Protein AF-A0A1M7AGC4-F1 (afdb_monomer)

Foldseek 3Di:
DDPLVVVLVLLQVVLVVQVAAEEEDDDDPPDPAFAWWAAQLHIYGHPVRPPQSLCSQLSSLLLQLDAPVCSRVDTRVCLVVDPC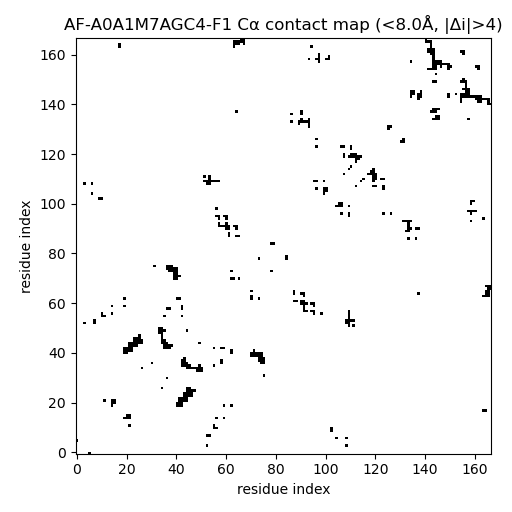NVLSNLRSLQLSVLVCVVSVHQQCSNLPCPPPVRCSVVQSVCVVVLNGTSQVSCVVQLQAHDQVCCVVSVGHHPPDTPGRHRD

Organism: NCBI:txid1419482

Structure (mmCIF, N/CA/C/O backbone):
data_AF-A0A1M7AGC4-F1
#
_entry.id   AF-A0A1M7AGC4-F1
#
loop_
_atom_site.group_PDB
_atom_site.id
_atom_site.type_symbol
_atom_site.label_atom_id
_atom_site.label_alt_id
_atom_site.label_comp_id
_atom_site.label_asym_id
_atom_site.label_entity_id
_atom_site.label_seq_id
_atom_site.pdbx_PDB_ins_code
_atom_site.Cartn_x
_atom_site.Cartn_y
_atom_site.Cartn_z
_atom_site.occupancy
_atom_site.B_iso_or_equiv
_atom_site.auth_seq_id
_atom_site.auth_comp_id
_atom_site.auth_asym_id
_atom_site.auth_atom_id
_atom_site.pdbx_PDB_model_num
ATOM 1 N N . MET A 1 1 ? -22.862 -6.813 8.887 1.00 63.53 1 MET A N 1
ATOM 2 C CA . MET A 1 1 ? -21.498 -6.316 8.615 1.00 63.53 1 MET A CA 1
ATOM 3 C C . MET A 1 1 ? -21.587 -5.434 7.381 1.00 63.53 1 MET A C 1
ATOM 5 O O . MET A 1 1 ? -22.269 -5.834 6.445 1.00 63.53 1 MET A O 1
ATOM 9 N N . THR A 1 2 ? -21.039 -4.220 7.412 1.00 86.69 2 THR A N 1
ATOM 10 C CA . THR A 1 2 ? -21.014 -3.333 6.234 1.00 86.69 2 THR A CA 1
ATOM 11 C C . THR A 1 2 ? -19.998 -3.857 5.216 1.00 86.69 2 THR A C 1
ATOM 13 O O . THR A 1 2 ? -19.077 -4.580 5.593 1.00 86.69 2 THR A O 1
ATOM 16 N N . GLN A 1 3 ? -20.146 -3.508 3.934 1.00 87.94 3 GLN A N 1
AT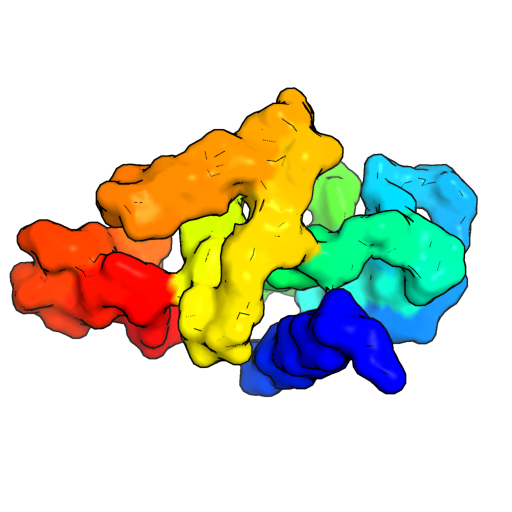OM 17 C CA . GLN A 1 3 ? -19.171 -3.885 2.900 1.00 87.94 3 GLN A CA 1
ATOM 18 C C . GLN A 1 3 ? -17.763 -3.378 3.243 1.00 87.94 3 GLN A C 1
ATOM 20 O O . GLN A 1 3 ? -16.796 -4.118 3.123 1.00 87.94 3 GLN A O 1
ATOM 25 N N . GLU A 1 4 ? -17.670 -2.155 3.760 1.00 87.31 4 GLU A N 1
ATOM 26 C CA . GLU A 1 4 ? -16.419 -1.558 4.227 1.00 87.31 4 GLU A CA 1
ATOM 27 C C . GLU A 1 4 ? -15.756 -2.373 5.350 1.00 87.31 4 GLU A C 1
ATOM 29 O O . GLU A 1 4 ? -14.556 -2.621 5.298 1.00 87.31 4 GLU A O 1
ATOM 34 N N . SER A 1 5 ? -16.530 -2.877 6.319 1.00 88.56 5 SER A N 1
ATOM 35 C CA . SER A 1 5 ? -16.005 -3.763 7.369 1.00 88.56 5 SER A CA 1
ATOM 36 C C . SER A 1 5 ? -15.480 -5.081 6.797 1.00 88.56 5 SER A C 1
ATOM 38 O O . SER A 1 5 ? -14.467 -5.581 7.275 1.00 88.56 5 SER A O 1
ATOM 40 N N . VAL A 1 6 ? -16.136 -5.633 5.769 1.00 94.19 6 VAL A N 1
ATOM 41 C CA . VAL A 1 6 ? -15.663 -6.846 5.082 1.00 94.19 6 VAL A CA 1
ATOM 42 C C . VAL A 1 6 ? -14.360 -6.568 4.329 1.00 94.19 6 VAL A C 1
ATOM 44 O O . VAL A 1 6 ? -13.424 -7.362 4.421 1.00 94.19 6 VAL A O 1
ATOM 47 N N . TYR A 1 7 ? -14.271 -5.446 3.609 1.00 95.94 7 TYR A N 1
ATOM 48 C CA . TYR A 1 7 ? -13.046 -5.028 2.919 1.00 95.94 7 TYR A CA 1
ATOM 49 C C . TYR A 1 7 ? -11.896 -4.810 3.894 1.00 95.94 7 TYR A C 1
ATOM 51 O O . TYR A 1 7 ? -10.797 -5.303 3.654 1.00 95.94 7 TYR A O 1
ATOM 59 N N . PHE A 1 8 ? -12.160 -4.155 5.023 1.00 94.81 8 PHE A N 1
ATOM 60 C CA . PHE A 1 8 ? -11.158 -3.933 6.054 1.00 94.81 8 PHE A CA 1
ATOM 61 C C . PHE A 1 8 ? -10.610 -5.245 6.624 1.00 94.81 8 PHE A C 1
ATOM 63 O O . PHE A 1 8 ? -9.398 -5.453 6.633 1.00 94.81 8 PHE A O 1
ATOM 70 N N . ASP A 1 9 ? -11.480 -6.169 7.040 1.00 96.00 9 ASP A N 1
ATOM 71 C CA . ASP A 1 9 ? -11.032 -7.454 7.586 1.00 96.00 9 ASP A CA 1
ATOM 72 C C . ASP A 1 9 ? -10.292 -8.294 6.522 1.00 96.00 9 ASP A C 1
ATOM 74 O O . ASP A 1 9 ? -9.303 -8.964 6.831 1.00 96.00 9 ASP A O 1
ATOM 78 N N . THR A 1 10 ? -10.709 -8.207 5.254 1.00 98.00 10 THR A N 1
ATOM 79 C CA . THR A 1 10 ? -10.017 -8.838 4.115 1.00 98.00 10 THR A CA 1
ATOM 80 C C . THR A 1 10 ? -8.611 -8.263 3.926 1.00 98.00 10 THR A C 1
ATOM 82 O O . THR A 1 10 ? -7.649 -9.026 3.827 1.00 98.00 10 THR A O 1
ATOM 85 N N . ALA A 1 11 ? -8.472 -6.935 3.943 1.00 98.06 11 ALA A N 1
ATOM 86 C CA . ALA A 1 11 ? -7.188 -6.248 3.836 1.00 98.06 11 ALA A CA 1
ATOM 87 C C . ALA A 1 11 ? -6.252 -6.609 5.000 1.00 98.06 11 ALA A C 1
ATOM 89 O O . ALA A 1 11 ? -5.104 -6.980 4.770 1.00 98.06 11 ALA A O 1
ATOM 90 N N . VAL A 1 12 ? -6.745 -6.594 6.243 1.00 97.94 12 VAL A N 1
ATOM 91 C CA . VAL A 1 12 ? -5.961 -6.983 7.430 1.00 97.94 12 VAL A CA 1
ATOM 92 C C . VAL A 1 12 ? -5.440 -8.417 7.310 1.00 97.94 12 VAL A C 1
ATOM 94 O O . VAL A 1 12 ? -4.273 -8.680 7.605 1.00 97.94 12 VAL A O 1
ATOM 97 N N . ASN A 1 13 ? -6.288 -9.354 6.881 1.00 98.44 13 ASN A N 1
ATOM 98 C CA . ASN A 1 13 ? -5.892 -10.753 6.716 1.00 98.44 13 ASN A CA 1
ATOM 99 C C . ASN A 1 13 ? -4.841 -10.918 5.617 1.00 98.44 13 ASN A C 1
ATOM 101 O O . ASN A 1 13 ? -3.871 -11.653 5.808 1.00 98.44 13 ASN A O 1
ATOM 105 N N . PHE A 1 14 ? -5.000 -10.204 4.504 1.00 98.69 14 PHE A N 1
ATOM 106 C CA . PHE A 1 14 ? -4.013 -10.180 3.434 1.00 98.69 14 PHE A CA 1
ATOM 107 C C . PHE A 1 14 ? -2.664 -9.647 3.926 1.00 98.69 14 PHE A C 1
ATOM 109 O O . PHE A 1 14 ? -1.665 -10.348 3.808 1.00 98.69 14 PHE A O 1
ATOM 116 N N . ILE A 1 15 ? -2.632 -8.481 4.571 1.00 98.62 15 ILE A N 1
ATOM 117 C CA . ILE A 1 15 ? -1.402 -7.869 5.100 1.00 98.62 15 ILE A CA 1
ATOM 118 C C . ILE A 1 15 ? -0.671 -8.823 6.056 1.00 98.62 15 ILE A C 1
ATOM 120 O O . ILE A 1 15 ? 0.527 -9.067 5.910 1.00 98.62 15 ILE A O 1
ATOM 124 N N . ARG A 1 16 ? -1.405 -9.444 6.987 1.00 98.56 16 ARG A N 1
ATOM 125 C CA . ARG A 1 16 ? -0.843 -10.441 7.911 1.00 98.56 16 ARG A CA 1
ATOM 126 C C . ARG A 1 16 ? -0.310 -11.674 7.190 1.00 98.56 16 ARG A C 1
ATOM 128 O O . ARG A 1 16 ? 0.712 -12.213 7.602 1.00 98.56 16 ARG A O 1
ATOM 135 N N . SER A 1 17 ? -0.959 -12.106 6.107 1.00 98.50 17 SER A N 1
ATOM 136 C CA . SER A 1 17 ? -0.481 -13.233 5.295 1.00 98.50 17 SER A CA 1
ATOM 137 C C . SER A 1 17 ? 0.860 -12.955 4.606 1.00 98.50 17 SER A C 1
ATOM 139 O O . SER A 1 17 ? 1.602 -13.893 4.328 1.00 98.50 17 SER A O 1
ATOM 141 N N . LEU A 1 18 ? 1.206 -11.678 4.397 1.00 97.88 18 LEU A N 1
ATOM 142 C CA . LEU A 1 18 ? 2.513 -11.257 3.885 1.00 97.88 18 LEU A CA 1
ATOM 143 C C . LEU A 1 18 ? 3.603 -11.248 4.968 1.00 97.88 18 LEU A C 1
ATOM 145 O O . LEU A 1 18 ? 4.776 -11.095 4.649 1.00 97.88 18 LEU A O 1
ATOM 149 N N . GLY A 1 19 ? 3.234 -11.401 6.243 1.00 97.44 19 GLY A N 1
ATOM 150 C CA . GLY A 1 19 ? 4.148 -11.283 7.379 1.00 97.44 19 GLY A CA 1
ATOM 151 C C . GLY A 1 19 ? 4.290 -9.862 7.931 1.00 97.44 19 GLY A C 1
ATOM 152 O O . GLY A 1 19 ? 5.161 -9.632 8.765 1.00 97.44 19 GLY A O 1
ATOM 153 N N . ILE A 1 20 ? 3.444 -8.916 7.508 1.00 97.94 20 ILE A N 1
ATOM 154 C CA . ILE A 1 20 ? 3.365 -7.582 8.118 1.00 97.94 20 ILE A CA 1
ATOM 155 C C . ILE A 1 20 ? 2.417 -7.658 9.322 1.00 97.94 20 ILE A C 1
ATOM 157 O O . ILE A 1 20 ? 1.247 -8.030 9.195 1.00 97.94 20 ILE A O 1
ATOM 161 N N . SER A 1 21 ? 2.924 -7.317 10.508 1.00 97.62 21 SER A N 1
ATOM 162 C CA . SER A 1 21 ? 2.128 -7.285 11.738 1.00 97.62 21 SER A CA 1
ATOM 163 C C . SER A 1 21 ? 1.075 -6.178 11.664 1.00 97.62 21 SER A C 1
ATOM 165 O O . SER A 1 21 ? 1.359 -5.057 11.245 1.00 97.62 21 SER A O 1
ATOM 167 N N . VAL A 1 22 ? -0.148 -6.502 12.089 1.00 97.31 22 VAL A N 1
ATOM 168 C CA . VAL A 1 22 ? -1.240 -5.536 12.262 1.00 97.31 22 VAL A CA 1
ATOM 169 C C . VAL A 1 22 ? -1.797 -5.724 13.661 1.00 97.31 22 VAL A C 1
ATOM 171 O O . VAL A 1 22 ? -2.377 -6.776 13.958 1.00 97.31 22 VAL A O 1
ATOM 174 N N . THR A 1 23 ? -1.643 -4.720 14.514 1.00 95.81 23 THR A N 1
ATOM 175 C CA . THR A 1 23 ? -2.136 -4.723 15.894 1.00 95.81 23 THR A CA 1
ATOM 176 C C . THR A 1 23 ? -3.225 -3.676 16.082 1.00 95.81 23 THR A C 1
ATOM 178 O O . THR A 1 23 ? -3.270 -2.671 15.376 1.00 95.81 23 THR A O 1
ATOM 181 N N . PHE A 1 24 ? -4.134 -3.931 17.023 1.00 93.75 24 PHE A N 1
ATOM 182 C CA . PHE A 1 24 ? -5.222 -3.015 17.351 1.00 93.75 24 PHE A CA 1
ATOM 183 C C . PHE A 1 24 ? -4.996 -2.463 18.751 1.00 93.75 24 PHE A C 1
ATOM 185 O O . PHE A 1 24 ?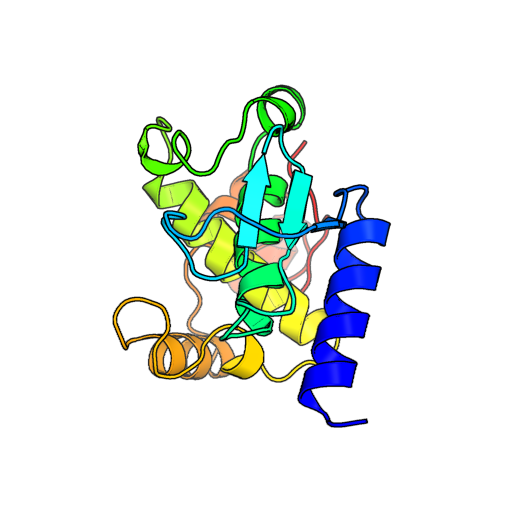 -5.113 -3.214 19.717 1.00 93.75 24 PHE A O 1
ATOM 192 N N . ASN A 1 25 ? -4.665 -1.179 18.853 1.00 89.00 25 ASN A N 1
ATOM 193 C CA . ASN A 1 25 ? -4.355 -0.507 20.113 1.00 89.00 25 ASN A CA 1
ATOM 194 C C . ASN A 1 25 ? -4.925 0.911 20.099 1.00 89.00 25 ASN A C 1
ATOM 196 O O . ASN A 1 25 ? -5.054 1.515 19.038 1.00 89.00 25 ASN A O 1
ATOM 200 N N . THR A 1 26 ? -5.228 1.451 21.279 1.00 83.94 26 THR A N 1
ATOM 201 C CA . THR A 1 26 ? -5.588 2.866 21.409 1.00 83.94 26 THR A CA 1
ATOM 202 C C . THR A 1 26 ? -4.364 3.730 21.128 1.00 83.94 26 THR A C 1
ATOM 204 O O . THR A 1 26 ? -3.310 3.525 21.738 1.00 83.94 26 THR A O 1
ATOM 207 N N . LEU A 1 27 ? -4.503 4.682 20.210 1.00 81.44 27 LEU A N 1
ATOM 208 C CA . LEU A 1 27 ? -3.445 5.615 19.846 1.00 81.44 27 LEU A CA 1
ATOM 209 C C . LEU A 1 27 ? -3.594 6.931 20.626 1.00 81.44 27 LEU A C 1
ATOM 211 O O . LEU A 1 27 ? -4.709 7.319 20.987 1.00 81.44 27 LEU A O 1
ATOM 215 N N . PRO A 1 28 ? -2.485 7.634 20.925 1.00 71.88 28 PRO A N 1
ATOM 216 C CA . PRO A 1 28 ? -2.559 8.981 21.476 1.00 71.88 28 PRO A CA 1
ATOM 217 C C . PRO A 1 28 ? -3.341 9.917 20.534 1.00 71.88 28 PRO A C 1
ATOM 219 O O . PRO A 1 28 ? -3.267 9.739 19.321 1.00 71.88 28 PRO A O 1
ATOM 222 N N . PRO A 1 29 ? -4.036 10.946 21.052 1.00 59.97 29 PRO A N 1
ATOM 223 C CA . PRO A 1 29 ? -4.811 11.874 20.221 1.00 59.97 29 PRO A CA 1
ATOM 224 C C . PRO A 1 29 ? -3.979 12.650 19.180 1.00 59.97 29 PRO A C 1
ATOM 226 O O . PRO A 1 29 ? -4.536 13.116 18.192 1.00 59.97 29 PRO A O 1
ATOM 229 N N . ASP A 1 30 ? -2.667 12.789 19.403 1.00 62.06 30 ASP A N 1
ATOM 230 C CA . ASP A 1 30 ? -1.754 13.641 18.624 1.00 62.06 30 ASP A CA 1
ATOM 231 C C . ASP A 1 30 ? -1.014 12.896 17.486 1.00 62.06 30 ASP A C 1
ATOM 233 O O . ASP A 1 30 ? 0.115 13.248 17.136 1.00 62.06 30 ASP A O 1
ATOM 237 N N . THR A 1 31 ? -1.590 11.838 16.905 1.00 59.94 31 THR A N 1
ATOM 238 C CA . THR A 1 31 ? -0.964 11.151 15.759 1.00 59.94 31 THR A CA 1
ATOM 239 C C . THR A 1 31 ? -1.165 11.918 14.446 1.00 59.94 31 THR A C 1
ATOM 241 O O . THR A 1 31 ? -2.207 12.520 14.209 1.00 59.94 31 THR A O 1
ATOM 244 N N . PHE A 1 32 ? -0.153 11.882 13.569 1.00 56.78 32 PHE A N 1
ATOM 245 C CA . PHE A 1 32 ? -0.141 12.574 12.268 1.00 56.78 32 PHE A CA 1
ATOM 246 C C . PHE A 1 32 ? -1.286 12.137 11.333 1.00 56.78 32 PHE A C 1
ATOM 248 O O . PHE A 1 32 ? -1.850 12.970 10.628 1.00 56.78 32 PHE A O 1
ATOM 255 N N 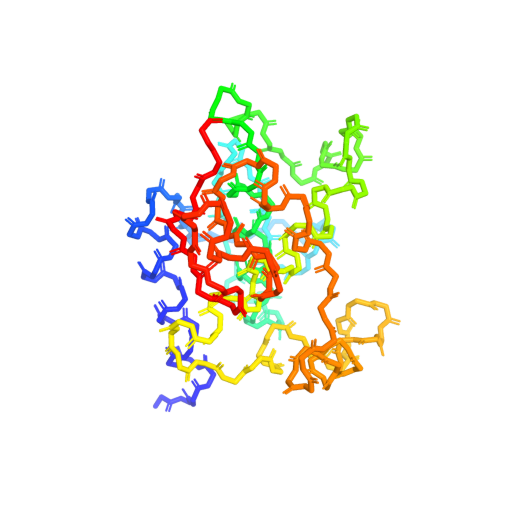. LEU A 1 33 ? -1.657 10.851 11.369 1.00 61.16 33 LEU A N 1
ATOM 256 C CA . LEU A 1 33 ? -2.863 10.310 10.742 1.00 61.16 33 LEU A CA 1
ATOM 257 C C . LEU A 1 33 ? -3.847 9.847 11.830 1.00 61.16 33 LEU A C 1
ATOM 259 O O . LEU A 1 33 ? -3.421 9.257 12.831 1.00 61.16 33 LEU A O 1
ATOM 263 N N . PRO A 1 34 ? -5.160 10.087 11.671 1.00 68.88 34 PRO A N 1
ATOM 264 C CA . PRO A 1 34 ? -6.151 9.604 12.621 1.00 68.88 34 PRO A CA 1
ATOM 265 C C . PRO A 1 34 ? -6.301 8.078 12.512 1.00 68.88 34 PRO A C 1
ATOM 267 O O . PRO A 1 34 ? -6.839 7.547 11.542 1.00 68.88 34 PRO A O 1
ATOM 270 N N . GLY A 1 35 ? -5.840 7.365 13.541 1.00 79.88 35 GLY A N 1
ATOM 271 C CA . GLY A 1 35 ? -6.185 5.960 13.772 1.00 79.88 35 GLY A CA 1
ATOM 272 C C . GLY A 1 35 ? -5.315 4.894 13.100 1.00 79.88 35 GLY A C 1
ATOM 273 O O . GLY A 1 35 ? -5.625 3.716 13.260 1.00 79.88 35 GLY A O 1
ATOM 274 N N . ILE A 1 36 ? -4.226 5.255 12.415 1.00 89.12 36 ILE A N 1
ATOM 275 C CA . ILE A 1 36 ? -3.215 4.303 11.928 1.00 89.12 36 ILE A CA 1
ATOM 27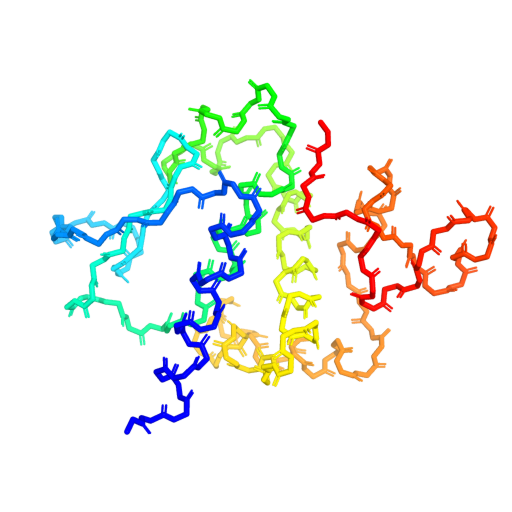6 C C . ILE A 1 36 ? -1.808 4.896 12.038 1.00 89.12 36 ILE A C 1
ATOM 278 O O . ILE A 1 36 ? -1.620 6.093 11.832 1.00 89.12 36 ILE A O 1
ATOM 282 N N . LEU A 1 37 ? -0.818 4.069 12.379 1.00 90.19 37 LEU A N 1
ATOM 283 C CA . LEU A 1 37 ? 0.593 4.437 12.282 1.00 90.19 37 LEU A CA 1
ATOM 284 C C . LEU A 1 37 ? 1.479 3.232 11.975 1.00 90.19 37 LEU A C 1
ATOM 286 O O . LEU A 1 37 ? 1.158 2.096 12.340 1.00 90.19 37 LEU A O 1
ATOM 290 N N . ILE A 1 38 ? 2.628 3.515 11.365 1.00 94.00 38 ILE A N 1
ATOM 291 C CA . ILE A 1 38 ? 3.731 2.567 11.198 1.00 94.00 38 ILE A CA 1
ATOM 292 C C . ILE A 1 38 ? 4.713 2.720 12.365 1.00 94.00 38 ILE A C 1
ATOM 294 O O . ILE A 1 38 ? 5.161 3.830 12.670 1.00 94.00 38 ILE A O 1
ATOM 298 N N . SER A 1 39 ? 5.070 1.608 13.011 1.00 94.12 39 SER A N 1
ATOM 299 C CA . SER A 1 39 ? 6.083 1.562 14.073 1.00 94.12 39 SER A CA 1
ATOM 300 C C . SER A 1 39 ? 6.903 0.280 13.993 1.00 94.12 39 SER A C 1
ATOM 302 O O . SER A 1 39 ? 6.341 -0.810 14.045 1.00 94.12 39 SER A O 1
ATOM 304 N N . ASN A 1 40 ? 8.227 0.407 13.876 1.00 95.38 40 ASN A N 1
ATOM 305 C CA . ASN A 1 40 ? 9.158 -0.709 13.674 1.00 95.38 40 ASN A CA 1
ATOM 306 C C . ASN A 1 40 ? 8.762 -1.631 12.500 1.00 95.38 40 ASN A C 1
ATOM 308 O O . ASN A 1 40 ? 8.927 -2.849 12.575 1.00 95.38 40 ASN A O 1
ATOM 312 N N . GLY A 1 41 ? 8.205 -1.069 11.422 1.00 95.44 41 GLY A N 1
ATOM 313 C CA . GLY A 1 41 ? 7.710 -1.852 10.281 1.00 95.44 41 GLY A CA 1
ATOM 314 C C . GLY A 1 41 ? 6.417 -2.636 10.535 1.00 95.44 41 GLY A C 1
ATOM 315 O O . GLY A 1 41 ? 6.091 -3.538 9.765 1.00 95.44 41 GLY A O 1
ATOM 316 N N . GLU A 1 42 ? 5.681 -2.312 11.597 1.00 96.38 42 GLU A N 1
ATOM 317 C CA . GLU A 1 42 ? 4.370 -2.880 11.914 1.00 96.38 42 GLU A CA 1
ATOM 318 C C . GLU A 1 42 ? 3.264 -1.828 11.794 1.00 96.38 42 GLU A C 1
ATOM 320 O O . GLU A 1 42 ? 3.509 -0.639 11.999 1.00 96.38 42 GLU A O 1
ATOM 325 N N . LEU A 1 43 ? 2.033 -2.270 11.525 1.00 95.69 43 LEU A N 1
ATOM 326 C CA . LEU A 1 43 ? 0.848 -1.415 11.548 1.00 95.69 43 LEU A CA 1
ATOM 327 C C . LEU A 1 43 ? 0.170 -1.464 12.917 1.00 95.69 43 LEU A C 1
ATOM 329 O O . LEU A 1 43 ? -0.172 -2.535 13.427 1.00 95.69 43 LEU A O 1
ATOM 333 N N . ILE A 1 44 ? -0.086 -0.289 13.484 1.00 94.38 44 ILE A N 1
ATOM 334 C CA . ILE A 1 44 ? -0.885 -0.119 14.697 1.00 94.38 44 ILE A CA 1
ATOM 335 C C . ILE A 1 44 ? -2.139 0.666 14.327 1.00 94.38 44 ILE A C 1
ATOM 337 O O . ILE A 1 44 ? -2.042 1.785 13.830 1.00 94.38 44 ILE A O 1
ATOM 341 N N . VAL A 1 45 ? -3.311 0.076 14.564 1.00 92.81 45 VAL A N 1
ATOM 342 C CA . VAL A 1 45 ? -4.614 0.642 14.189 1.00 92.81 45 VAL A CA 1
ATOM 343 C C . VAL A 1 45 ? -5.455 0.918 15.434 1.00 92.81 45 VAL A C 1
ATOM 345 O O . VAL A 1 45 ? -5.722 0.009 16.223 1.00 92.81 45 VAL A O 1
ATOM 348 N N . ASP A 1 46 ? -5.953 2.144 15.566 1.00 90.50 46 ASP A N 1
ATOM 349 C CA . ASP A 1 46 ? -6.980 2.506 16.542 1.00 90.50 46 ASP A CA 1
ATOM 350 C C . ASP A 1 46 ? -8.349 2.573 15.868 1.00 90.50 46 ASP A C 1
ATOM 352 O O . ASP A 1 46 ? -8.709 3.566 15.237 1.00 90.50 46 ASP A O 1
ATOM 356 N N . ARG A 1 47 ? -9.158 1.526 16.056 1.00 83.75 47 ARG A N 1
ATOM 357 C CA . ARG A 1 47 ? -10.510 1.440 15.478 1.00 83.75 47 ARG A CA 1
ATOM 358 C C . ARG A 1 47 ? -11.441 2.580 15.901 1.00 83.75 47 ARG A C 1
ATOM 360 O O . ARG A 1 47 ? -12.424 2.808 15.206 1.00 83.75 47 ARG A O 1
ATOM 367 N N . ALA A 1 48 ? -11.184 3.256 17.022 1.00 81.06 48 ALA A N 1
ATOM 368 C CA . ALA A 1 48 ? -12.012 4.375 17.466 1.00 81.06 48 ALA A CA 1
ATOM 369 C C . ALA A 1 48 ? -11.713 5.670 16.694 1.00 81.06 48 ALA A C 1
ATOM 371 O O . ALA A 1 48 ? -12.592 6.521 16.576 1.00 81.06 48 ALA A O 1
ATOM 372 N N . LEU A 1 49 ? -10.491 5.809 16.170 1.00 76.50 49 LEU A N 1
ATOM 373 C CA . LEU A 1 49 ? -10.016 6.996 15.455 1.00 76.50 49 LEU A CA 1
ATOM 374 C C . LEU A 1 49 ? -9.900 6.780 13.939 1.00 76.50 49 LEU A C 1
ATOM 376 O O . LEU A 1 49 ? -9.724 7.746 13.200 1.00 76.50 49 LEU A O 1
ATOM 380 N N . PHE A 1 50 ? -9.987 5.532 13.475 1.00 78.12 50 PHE A N 1
ATOM 381 C CA . PHE A 1 50 ? -9.712 5.159 12.091 1.00 78.12 50 PHE A CA 1
ATOM 382 C C . PHE A 1 50 ? -10.855 5.551 11.145 1.00 78.12 50 PHE A C 1
ATOM 384 O O . PHE A 1 50 ? -11.831 4.819 10.974 1.00 78.12 50 PHE A O 1
ATOM 391 N N . ALA A 1 51 ? -10.729 6.743 10.558 1.00 79.81 51 ALA A N 1
ATOM 392 C CA . ALA A 1 51 ? -11.769 7.376 9.750 1.00 79.81 51 ALA A CA 1
ATOM 393 C C . ALA A 1 51 ? -11.908 6.787 8.336 1.00 79.81 51 ALA A C 1
ATOM 395 O O . ALA A 1 51 ? -13.011 6.785 7.792 1.00 79.81 51 ALA A O 1
ATOM 396 N N . TYR A 1 52 ? -10.812 6.292 7.751 1.00 87.94 52 TYR A N 1
ATOM 397 C CA . TYR A 1 52 ? -10.773 5.794 6.374 1.00 87.94 52 TYR A CA 1
ATOM 398 C C . TYR A 1 52 ? -10.157 4.394 6.324 1.00 87.94 52 TYR A C 1
ATOM 400 O O . TYR A 1 52 ? -8.936 4.241 6.284 1.00 87.94 52 TYR A O 1
ATOM 408 N N . PRO A 1 53 ? -10.986 3.334 6.320 1.00 89.75 53 PRO A N 1
ATOM 409 C CA . PRO A 1 53 ? -10.479 1.979 6.470 1.00 89.75 53 PRO A CA 1
ATOM 410 C C . PRO A 1 53 ? -9.526 1.490 5.375 1.00 89.75 53 PRO A C 1
ATOM 412 O O . PRO A 1 53 ? -8.762 0.553 5.615 1.00 89.75 53 PRO A O 1
ATOM 415 N N . GLY A 1 54 ? -9.557 2.101 4.189 1.00 90.31 54 GLY A N 1
ATOM 416 C CA . GLY A 1 54 ? -8.672 1.733 3.087 1.00 90.31 54 GLY A CA 1
ATOM 417 C C . GLY A 1 54 ? -7.240 2.223 3.208 1.00 90.31 54 GLY A C 1
ATOM 418 O O . GLY A 1 54 ? -6.365 1.611 2.594 1.00 90.31 54 GLY A O 1
ATOM 419 N N . ASP A 1 55 ? -6.966 3.209 4.063 1.00 92.69 55 ASP A N 1
ATOM 420 C CA . ASP A 1 55 ? -5.604 3.706 4.288 1.00 92.69 55 ASP A CA 1
ATOM 421 C C . ASP A 1 55 ? -4.663 2.582 4.742 1.00 92.69 55 ASP A C 1
ATOM 423 O O . ASP A 1 55 ? -3.477 2.593 4.433 1.00 92.69 55 ASP A O 1
ATOM 427 N N . ILE A 1 56 ? -5.194 1.520 5.362 1.00 95.75 56 ILE A N 1
ATOM 428 C CA . ILE A 1 56 ? -4.395 0.371 5.800 1.00 95.75 56 ILE A CA 1
ATOM 429 C C . ILE A 1 56 ? -3.614 -0.308 4.663 1.00 95.75 56 ILE A C 1
ATOM 431 O O . ILE A 1 56 ? -2.505 -0.788 4.892 1.00 95.75 56 ILE A O 1
ATOM 435 N N . LEU A 1 57 ? -4.157 -0.357 3.440 1.00 97.88 57 LEU A N 1
ATOM 436 C CA . LEU A 1 57 ? -3.439 -0.931 2.295 1.00 97.88 57 LEU A CA 1
ATOM 437 C C . LEU A 1 57 ? -2.355 0.017 1.776 1.00 97.88 57 LEU A C 1
ATOM 439 O O . LEU A 1 57 ? -1.339 -0.454 1.271 1.00 97.88 57 LEU A O 1
ATOM 443 N N . HIS A 1 58 ? -2.551 1.329 1.903 1.00 96.50 58 HIS A N 1
ATOM 444 C CA . HIS A 1 58 ? -1.531 2.316 1.563 1.00 96.50 58 HIS A CA 1
ATOM 445 C C . HIS A 1 58 ? -0.357 2.254 2.553 1.00 96.50 58 HIS A C 1
ATOM 447 O O . HIS A 1 58 ? 0.785 2.066 2.133 1.00 96.50 58 HIS A O 1
ATOM 453 N N . GLU A 1 59 ? -0.645 2.252 3.857 1.00 95.75 59 GLU A N 1
ATOM 454 C CA . GLU A 1 59 ? 0.372 2.121 4.907 1.00 95.75 59 GLU A CA 1
ATOM 455 C C . GLU A 1 59 ? 1.118 0.777 4.831 1.00 95.75 59 GLU A C 1
ATOM 457 O O . GLU A 1 59 ? 2.340 0.709 4.977 1.00 95.75 59 GLU A O 1
ATOM 462 N N . ALA A 1 60 ? 0.415 -0.319 4.525 1.00 98.00 60 ALA A N 1
ATOM 463 C CA . ALA A 1 60 ? 1.068 -1.598 4.242 1.00 98.00 60 ALA A CA 1
ATOM 464 C C . ALA A 1 60 ? 1.982 -1.520 3.007 1.00 98.00 60 ALA A C 1
ATOM 466 O O . ALA A 1 60 ? 3.048 -2.137 2.993 1.00 98.00 60 ALA A O 1
ATOM 467 N N . GLY A 1 61 ? 1.586 -0.738 1.998 1.00 98.00 61 GLY A N 1
ATOM 468 C CA . GLY A 1 61 ? 2.381 -0.436 0.815 1.00 98.00 61 GLY A CA 1
ATOM 469 C C . GLY A 1 61 ? 3.724 0.200 1.166 1.00 98.00 61 GLY A C 1
ATOM 470 O O . GLY A 1 61 ? 4.744 -0.264 0.662 1.00 98.00 61 GLY A O 1
ATOM 471 N N . HIS A 1 62 ? 3.758 1.171 2.087 1.00 97.38 62 HIS A N 1
ATOM 472 C CA . HIS A 1 62 ? 5.012 1.766 2.571 1.00 97.38 62 HIS A CA 1
ATOM 473 C C . HIS A 1 62 ? 5.980 0.728 3.139 1.00 97.38 62 HIS A C 1
ATOM 475 O O . HIS A 1 62 ? 7.170 0.753 2.831 1.00 97.38 62 HIS A O 1
ATOM 481 N N . ILE A 1 63 ? 5.478 -0.221 3.930 1.00 98.06 63 ILE A N 1
ATOM 482 C CA . ILE A 1 63 ? 6.304 -1.298 4.487 1.00 98.06 63 ILE A CA 1
ATOM 483 C C . ILE A 1 63 ? 6.757 -2.258 3.377 1.00 98.06 63 ILE A C 1
ATOM 485 O O . ILE A 1 63 ? 7.912 -2.683 3.340 1.00 98.06 63 ILE A O 1
ATOM 489 N N . ALA A 1 64 ? 5.857 -2.599 2.457 1.00 98.31 64 ALA A N 1
ATOM 490 C CA . ALA A 1 64 ? 6.077 -3.604 1.427 1.00 98.31 64 ALA A CA 1
ATOM 491 C C . ALA A 1 64 ? 7.147 -3.229 0.389 1.00 98.31 64 ALA A C 1
ATOM 493 O O . ALA A 1 64 ? 7.839 -4.110 -0.130 1.00 9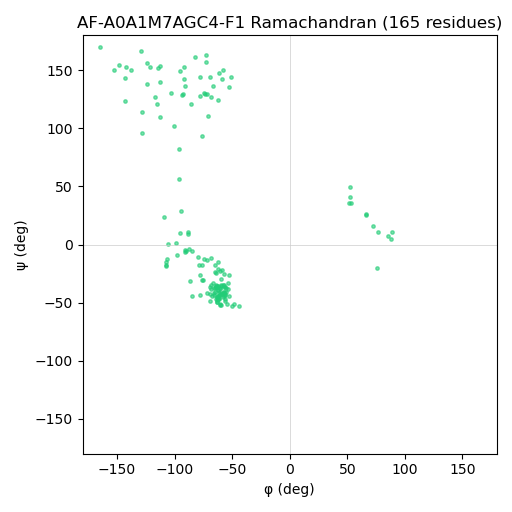8.31 64 ALA A O 1
ATOM 494 N N . VAL A 1 65 ? 7.274 -1.940 0.071 1.00 97.69 65 VAL A N 1
ATOM 495 C CA . VAL A 1 65 ? 8.130 -1.426 -1.017 1.00 97.69 65 VAL A CA 1
ATOM 496 C C . VAL A 1 65 ? 9.548 -1.068 -0.565 1.00 97.69 65 VAL A C 1
ATOM 498 O O . VAL A 1 65 ? 10.408 -0.740 -1.390 1.00 97.69 65 VAL A O 1
ATOM 501 N N . VAL A 1 66 ? 9.808 -1.173 0.737 1.00 95.81 66 VAL A N 1
ATOM 502 C CA . VAL A 1 66 ? 11.108 -0.934 1.370 1.00 95.81 66 VAL A CA 1
ATOM 503 C C . VAL A 1 66 ? 11.908 -2.247 1.451 1.00 95.81 66 VAL A C 1
ATOM 505 O O . VAL A 1 66 ? 11.312 -3.310 1.678 1.00 95.81 66 VAL A O 1
ATOM 508 N N . PRO A 1 67 ? 13.248 -2.210 1.255 1.00 95.62 67 PRO A N 1
ATOM 509 C CA . PRO A 1 67 ? 14.116 -3.385 1.380 1.00 95.62 67 PRO A CA 1
ATOM 510 C C . PRO A 1 67 ? 13.914 -4.137 2.692 1.00 95.62 67 PRO A C 1
ATOM 512 O O . PRO A 1 67 ? 13.720 -3.512 3.738 1.00 95.62 67 PRO A O 1
ATOM 515 N N . ALA A 1 68 ? 14.020 -5.469 2.681 1.00 95.75 68 ALA A N 1
ATOM 516 C CA . ALA A 1 68 ? 13.741 -6.272 3.874 1.00 95.75 68 ALA A CA 1
ATOM 517 C C . ALA A 1 68 ? 14.580 -5.879 5.100 1.00 95.75 68 ALA A C 1
ATOM 519 O O . ALA A 1 68 ? 14.067 -5.884 6.218 1.00 95.75 68 ALA A O 1
ATOM 520 N N . ASN A 1 69 ? 15.846 -5.509 4.895 1.00 95.38 69 ASN A N 1
ATOM 521 C CA . ASN A 1 69 ? 16.769 -5.086 5.953 1.00 95.38 69 ASN A CA 1
ATOM 522 C C . ASN A 1 69 ? 16.446 -3.703 6.547 1.00 95.38 69 ASN A C 1
ATOM 524 O O . ASN A 1 69 ? 16.995 -3.355 7.590 1.00 95.38 69 ASN A O 1
ATOM 528 N N . GLU A 1 70 ? 15.578 -2.923 5.905 1.00 95.31 70 GLU A N 1
ATOM 529 C CA . GLU A 1 70 ? 15.179 -1.590 6.353 1.00 95.31 70 GLU A CA 1
ATOM 530 C C . GLU A 1 70 ? 13.755 -1.543 6.909 1.00 95.31 70 GLU A C 1
ATOM 532 O O . GLU A 1 70 ? 13.434 -0.613 7.638 1.00 95.31 70 GLU A O 1
ATOM 537 N N . ARG A 1 71 ? 12.888 -2.525 6.627 1.00 95.44 71 ARG A N 1
ATOM 538 C CA . ARG A 1 71 ? 11.468 -2.451 7.030 1.00 95.44 71 ARG A CA 1
ATOM 539 C C . ARG A 1 71 ? 11.277 -2.225 8.525 1.00 95.44 71 ARG A C 1
ATOM 541 O O . ARG A 1 71 ? 10.442 -1.418 8.913 1.00 95.44 71 ARG A O 1
ATOM 548 N N . SER A 1 72 ? 12.079 -2.886 9.361 1.00 95.50 72 SER A N 1
ATOM 549 C CA . SER A 1 72 ? 11.992 -2.743 10.818 1.00 95.50 72 SER A CA 1
ATOM 550 C C . SER A 1 72 ? 12.432 -1.370 11.328 1.00 95.50 72 SER A C 1
ATOM 552 O O . SER A 1 72 ? 12.255 -1.084 12.505 1.00 95.50 72 SER A O 1
ATOM 554 N N . THR A 1 73 ? 13.053 -0.539 10.485 1.00 94.50 73 THR A N 1
ATOM 555 C CA . THR A 1 73 ? 13.426 0.834 10.840 1.00 94.50 73 THR A CA 1
ATOM 556 C C . THR A 1 73 ? 12.331 1.827 10.484 1.00 94.50 73 THR A C 1
ATOM 558 O O . THR A 1 73 ? 12.463 2.993 10.836 1.00 94.50 73 THR A O 1
ATOM 561 N N . LEU A 1 74 ? 11.256 1.407 9.808 1.00 94.81 74 LEU A N 1
ATOM 562 C CA . LEU A 1 74 ? 10.181 2.307 9.414 1.00 94.81 74 LEU A CA 1
ATOM 563 C C . LEU A 1 74 ? 9.347 2.740 10.611 1.00 94.81 74 LEU A C 1
ATOM 565 O O . LEU A 1 74 ? 8.824 1.920 11.372 1.00 94.81 74 LEU A O 1
ATOM 569 N N . HIS A 1 75 ? 9.173 4.050 10.698 1.00 93.56 75 HIS A N 1
ATOM 570 C CA . HIS A 1 75 ? 8.266 4.716 11.609 1.00 93.56 75 HIS A CA 1
ATOM 571 C C . HIS A 1 75 ? 7.562 5.844 10.866 1.00 93.56 75 HIS A C 1
ATOM 573 O O . HIS A 1 75 ? 8.122 6.462 9.962 1.00 93.56 75 HIS A O 1
ATOM 579 N N . ASN A 1 76 ? 6.336 6.147 11.273 1.00 87.81 76 ASN A N 1
ATOM 580 C CA . ASN A 1 76 ? 5.543 7.197 10.643 1.00 87.81 76 ASN A CA 1
ATOM 581 C C . ASN A 1 76 ? 6.269 8.559 10.568 1.00 87.81 76 ASN A C 1
ATOM 583 O O . ASN A 1 76 ? 6.083 9.315 9.621 1.00 87.81 76 ASN A O 1
ATOM 587 N N . ASP A 1 77 ? 7.108 8.876 11.556 1.00 86.06 77 ASP A N 1
ATOM 588 C CA . ASP A 1 77 ? 7.876 10.123 11.629 1.00 86.06 77 ASP A CA 1
ATOM 589 C C . ASP A 1 77 ? 9.126 10.147 10.732 1.00 86.06 77 ASP A C 1
ATOM 591 O O . ASP A 1 77 ? 9.633 11.227 10.426 1.00 86.06 77 ASP A O 1
ATOM 595 N N . ASN A 1 78 ? 9.609 8.990 10.273 1.00 88.62 78 ASN A N 1
ATOM 596 C CA . ASN A 1 78 ? 10.838 8.894 9.489 1.00 88.62 78 ASN A CA 1
ATOM 597 C C . ASN A 1 78 ? 10.623 8.591 8.003 1.00 88.62 78 ASN A C 1
ATOM 599 O O . ASN A 1 78 ? 11.532 8.849 7.214 1.00 88.62 78 ASN A O 1
ATOM 603 N N . ILE A 1 79 ? 9.429 8.142 7.600 1.00 87.88 79 ILE A N 1
ATOM 604 C CA . ILE A 1 79 ? 9.086 7.887 6.190 1.00 87.88 79 ILE A CA 1
ATOM 605 C C . ILE A 1 79 ? 9.314 9.142 5.339 1.00 87.88 79 ILE A C 1
ATOM 607 O O . ILE A 1 79 ? 9.927 9.074 4.274 1.00 87.88 79 ILE A O 1
ATOM 611 N N . ALA A 1 80 ? 8.919 10.316 5.843 1.00 85.88 80 ALA A N 1
ATOM 612 C CA . ALA A 1 80 ? 9.116 11.588 5.150 1.00 85.88 80 ALA A CA 1
ATOM 613 C C . ALA A 1 80 ? 10.598 11.988 4.976 1.00 85.88 80 ALA A C 1
ATOM 615 O O . ALA A 1 80 ? 10.904 12.840 4.145 1.00 85.88 80 ALA A O 1
ATOM 616 N N . GLY A 1 81 ? 11.512 11.391 5.746 1.00 88.00 81 GLY A N 1
ATOM 617 C CA . GLY A 1 81 ? 12.952 11.653 5.686 1.00 88.00 81 GLY A CA 1
ATOM 618 C C . GLY A 1 81 ? 13.753 10.628 4.880 1.00 88.00 81 GLY A C 1
ATOM 619 O O . GLY A 1 81 ? 14.977 10.743 4.819 1.00 88.00 81 GLY A O 1
ATOM 620 N N . ARG A 1 82 ? 13.105 9.614 4.290 1.00 91.75 82 ARG A N 1
ATOM 621 C CA . ARG A 1 82 ? 13.791 8.560 3.529 1.00 91.75 82 ARG A CA 1
ATOM 622 C C . ARG A 1 82 ? 14.373 9.095 2.221 1.00 91.75 82 ARG A C 1
ATOM 624 O O . ARG A 1 82 ? 13.759 9.909 1.537 1.00 91.75 82 ARG A O 1
ATOM 631 N N . GLU A 1 83 ? 15.541 8.577 1.840 1.00 89.69 83 GLU A N 1
ATOM 632 C CA . GLU A 1 83 ? 16.279 9.010 0.642 1.00 89.69 83 GLU A CA 1
ATOM 633 C C . GLU A 1 83 ? 15.454 8.874 -0.648 1.00 89.69 83 GLU A C 1
ATOM 635 O O . GLU A 1 83 ? 15.523 9.723 -1.536 1.00 89.69 83 GLU A O 1
ATOM 640 N N . HIS A 1 84 ? 14.642 7.819 -0.746 1.00 91.00 84 HIS A N 1
ATOM 641 C CA . HIS A 1 84 ? 13.838 7.506 -1.928 1.00 91.00 84 HIS A CA 1
ATOM 642 C C . HIS A 1 84 ? 12.336 7.720 -1.715 1.00 91.00 84 HIS A C 1
ATOM 644 O O . HIS A 1 84 ? 11.533 7.130 -2.438 1.00 91.00 84 HIS A O 1
ATOM 650 N N . ARG A 1 85 ? 11.956 8.583 -0.761 1.00 92.69 85 ARG A N 1
ATOM 651 C CA . ARG A 1 85 ? 10.564 8.822 -0.344 1.00 92.69 85 ARG A CA 1
ATOM 652 C C . ARG A 1 85 ? 9.586 8.943 -1.513 1.00 92.69 85 ARG A C 1
ATOM 654 O O . ARG A 1 85 ? 8.590 8.238 -1.538 1.00 92.69 85 ARG A O 1
ATOM 661 N N . GLU A 1 86 ? 9.862 9.811 -2.485 1.00 93.88 86 GLU A N 1
ATOM 662 C CA . GLU A 1 86 ? 8.930 10.061 -3.598 1.00 93.88 86 GLU A CA 1
ATOM 663 C C . GLU A 1 86 ? 8.719 8.813 -4.474 1.00 93.88 86 GLU A C 1
ATOM 665 O O . GLU A 1 86 ? 7.613 8.544 -4.935 1.00 93.88 86 GLU A O 1
ATOM 670 N N . ALA A 1 87 ? 9.767 8.012 -4.682 1.00 95.19 87 ALA A N 1
ATOM 671 C CA . ALA A 1 87 ? 9.653 6.762 -5.428 1.00 95.19 87 ALA A CA 1
ATOM 672 C C . ALA A 1 87 ? 8.899 5.694 -4.620 1.00 95.19 87 ALA A C 1
ATOM 674 O O . ALA A 1 87 ? 8.056 4.991 -5.175 1.00 95.19 87 ALA A O 1
ATOM 675 N N . GLU A 1 88 ? 9.177 5.589 -3.319 1.00 96.38 88 GLU A N 1
ATOM 676 C CA . GLU A 1 88 ? 8.499 4.664 -2.403 1.00 96.38 88 GLU A CA 1
ATOM 677 C C . GLU A 1 88 ? 7.011 5.009 -2.242 1.00 96.38 88 GLU A C 1
ATOM 679 O O . GLU A 1 88 ? 6.181 4.106 -2.236 1.00 96.38 88 GLU A O 1
ATOM 684 N N . GLU A 1 89 ? 6.653 6.294 -2.221 1.00 96.62 89 GLU A N 1
ATOM 685 C CA . GLU A 1 89 ? 5.268 6.783 -2.247 1.00 96.62 89 GLU A CA 1
ATOM 686 C C . GLU A 1 89 ? 4.536 6.312 -3.510 1.00 96.62 89 GLU A C 1
ATOM 688 O O . GLU A 1 89 ? 3.481 5.676 -3.448 1.00 96.62 89 GLU A O 1
ATOM 693 N N . MET A 1 90 ? 5.128 6.551 -4.686 1.00 97.50 90 MET A N 1
ATOM 694 C CA . MET A 1 90 ? 4.543 6.107 -5.953 1.00 97.50 90 MET A CA 1
ATOM 695 C C . MET A 1 90 ? 4.399 4.581 -6.008 1.00 97.50 90 MET A C 1
ATOM 697 O O . MET A 1 90 ? 3.407 4.074 -6.537 1.00 97.50 90 MET A O 1
ATOM 701 N N . MET A 1 91 ? 5.365 3.839 -5.458 1.00 98.12 91 MET A N 1
ATOM 702 C CA . MET A 1 91 ? 5.276 2.384 -5.340 1.00 98.12 91 MET A CA 1
ATOM 703 C C . MET A 1 91 ? 4.163 1.955 -4.384 1.00 98.12 91 MET A C 1
ATOM 705 O O . MET A 1 91 ? 3.429 1.036 -4.730 1.00 98.12 91 MET A O 1
ATOM 709 N N . ALA A 1 92 ? 4.015 2.598 -3.222 1.00 98.12 92 ALA A N 1
ATOM 710 C CA . ALA A 1 92 ? 2.977 2.284 -2.240 1.00 98.12 92 ALA A CA 1
ATOM 711 C C . ALA A 1 92 ? 1.571 2.502 -2.821 1.00 98.12 92 ALA A C 1
ATOM 713 O O . ALA A 1 92 ? 0.690 1.665 -2.632 1.00 98.12 92 ALA A O 1
ATOM 714 N N . ILE A 1 93 ? 1.382 3.559 -3.618 1.00 98.19 93 ILE A N 1
ATOM 715 C CA . ILE A 1 93 ? 0.142 3.812 -4.366 1.00 98.19 93 ILE A CA 1
ATOM 716 C C . ILE A 1 93 ? -0.135 2.711 -5.401 1.00 98.19 93 ILE A C 1
ATOM 718 O O . ILE A 1 93 ? -1.236 2.162 -5.462 1.00 98.19 93 ILE A O 1
ATOM 722 N N . ALA A 1 94 ? 0.854 2.355 -6.223 1.00 98.56 94 ALA A N 1
ATOM 723 C CA . ALA A 1 94 ? 0.694 1.279 -7.201 1.00 98.56 94 ALA A CA 1
ATOM 724 C C . ALA A 1 94 ? 0.404 -0.070 -6.518 1.00 98.56 94 ALA A C 1
ATOM 726 O O . ALA A 1 94 ? -0.475 -0.821 -6.942 1.00 98.56 94 ALA A O 1
ATOM 727 N N . TRP A 1 95 ? 1.111 -0.353 -5.427 1.00 98.75 95 TRP A N 1
ATOM 728 C CA . TRP A 1 95 ? 0.963 -1.563 -4.631 1.00 98.75 95 TRP A CA 1
ATOM 729 C C . TRP A 1 95 ? -0.429 -1.672 -4.004 1.00 98.75 95 TRP A C 1
ATOM 731 O O . TRP A 1 95 ? -1.054 -2.728 -4.089 1.00 98.75 95 TRP A O 1
ATOM 741 N N . SER A 1 96 ? -0.953 -0.589 -3.427 1.00 98.62 96 SER A N 1
ATOM 742 C CA . SER A 1 96 ? -2.265 -0.598 -2.772 1.00 98.62 96 SER A CA 1
ATOM 743 C C . SER A 1 96 ? -3.406 -0.770 -3.777 1.00 98.62 96 SER A C 1
ATOM 745 O O . SER A 1 96 ? -4.359 -1.502 -3.504 1.00 98.62 96 SER A O 1
ATOM 747 N N . TYR A 1 97 ? -3.274 -0.213 -4.987 1.00 98.69 97 TYR A N 1
ATOM 748 C CA . TYR A 1 97 ? -4.194 -0.518 -6.083 1.00 98.69 97 TYR A CA 1
ATOM 749 C C . TYR A 1 97 ? -4.131 -1.985 -6.507 1.00 98.69 97 TYR A C 1
ATOM 751 O O . TYR A 1 97 ? -5.172 -2.628 -6.659 1.00 98.69 97 TYR A O 1
ATOM 759 N N . ALA A 1 98 ? -2.925 -2.529 -6.688 1.00 98.75 98 ALA A N 1
ATOM 760 C CA . ALA A 1 98 ? -2.753 -3.938 -7.019 1.00 98.75 98 ALA A CA 1
ATOM 761 C C . ALA A 1 98 ? -3.392 -4.840 -5.952 1.00 98.75 98 ALA A C 1
ATOM 763 O O . ALA A 1 98 ? -4.092 -5.794 -6.294 1.00 98.75 98 ALA A O 1
ATOM 764 N N . ALA A 1 99 ? -3.228 -4.500 -4.670 1.00 98.81 99 ALA A N 1
ATOM 765 C CA . ALA A 1 99 ? -3.855 -5.205 -3.558 1.00 98.81 99 ALA A CA 1
ATOM 766 C C . ALA A 1 99 ? -5.389 -5.137 -3.629 1.00 98.81 99 ALA A C 1
ATOM 768 O O . ALA A 1 99 ? -6.044 -6.168 -3.486 1.00 98.81 99 ALA A O 1
ATOM 769 N N . CYS A 1 100 ? -5.974 -3.969 -3.927 1.00 98.62 100 CYS A N 1
ATOM 770 C CA . CYS A 1 100 ? -7.415 -3.850 -4.167 1.00 98.62 100 CYS A CA 1
ATOM 771 C C . CYS A 1 100 ? -7.893 -4.818 -5.255 1.00 98.62 100 CYS A C 1
ATOM 773 O O . CYS A 1 100 ? -8.824 -5.590 -5.026 1.00 98.62 100 CYS A O 1
ATOM 775 N N . VAL A 1 101 ? -7.227 -4.823 -6.414 1.00 98.56 101 VAL A N 1
ATOM 776 C CA . VAL A 1 101 ? -7.599 -5.691 -7.541 1.00 98.56 101 VAL A CA 1
ATOM 777 C C . VAL A 1 101 ? -7.456 -7.170 -7.176 1.00 98.56 101 VAL A C 1
ATOM 779 O O . VAL A 1 101 ? -8.370 -7.950 -7.436 1.00 98.56 101 VAL A O 1
ATOM 782 N N . HIS A 1 102 ? -6.353 -7.555 -6.529 1.00 98.69 102 HIS A N 1
ATOM 783 C CA . HIS A 1 102 ? -6.101 -8.930 -6.094 1.00 98.69 102 HIS A CA 1
ATOM 784 C C . HIS A 1 102 ? -7.164 -9.447 -5.113 1.00 98.69 102 HIS A C 1
ATOM 786 O O . HIS A 1 102 ? -7.575 -10.603 -5.194 1.00 98.69 102 HIS A O 1
ATOM 792 N N . LEU A 1 103 ? -7.629 -8.584 -4.206 1.00 98.38 103 LEU A N 1
ATOM 793 C CA . LEU A 1 103 ? -8.612 -8.922 -3.175 1.00 98.38 103 LEU A CA 1
ATOM 794 C C . LEU A 1 103 ? -10.069 -8.761 -3.638 1.00 98.38 103 LEU A C 1
ATOM 796 O O . LEU A 1 103 ? -10.983 -9.066 -2.874 1.00 98.38 103 LEU A O 1
ATOM 800 N N . GLY A 1 104 ? -10.307 -8.270 -4.859 1.00 97.81 104 GLY A N 1
ATOM 801 C CA . GLY A 1 104 ? -11.653 -7.945 -5.339 1.00 97.81 104 GLY A CA 1
ATOM 802 C C . GLY A 1 104 ? -12.305 -6.778 -4.584 1.00 97.81 104 GLY A C 1
ATOM 803 O O . GLY A 1 104 ? -13.529 -6.711 -4.489 1.00 97.81 104 GLY A O 1
ATOM 804 N N . ILE A 1 105 ? -11.493 -5.877 -4.028 1.00 97.88 105 ILE A N 1
ATOM 805 C CA . ILE A 1 105 ? -11.920 -4.667 -3.321 1.00 97.88 105 ILE A CA 1
ATOM 806 C C . ILE A 1 105 ? -11.997 -3.517 -4.329 1.00 97.88 105 ILE A C 1
ATOM 808 O O . ILE A 1 105 ? -11.091 -3.335 -5.142 1.00 97.88 105 ILE A O 1
ATOM 812 N N . ASP A 1 106 ? -13.060 -2.709 -4.269 1.00 96.75 106 ASP A N 1
ATOM 813 C CA . ASP A 1 106 ? -13.155 -1.503 -5.102 1.00 96.75 106 ASP A CA 1
ATOM 814 C C . ASP A 1 106 ? -12.013 -0.528 -4.749 1.00 96.75 106 ASP A C 1
ATOM 816 O O . ASP A 1 106 ? -11.918 -0.134 -3.586 1.00 96.75 106 ASP A O 1
ATOM 820 N N . PRO A 1 107 ? -11.167 -0.096 -5.708 1.00 96.81 107 PRO A N 1
ATOM 821 C CA . PRO A 1 107 ? -10.071 0.835 -5.446 1.00 96.81 107 PRO A CA 1
ATOM 822 C C . PRO A 1 107 ? -10.463 2.128 -4.720 1.00 96.81 107 PRO A C 1
ATOM 824 O O . PRO A 1 107 ? -9.636 2.672 -3.996 1.00 96.81 107 PRO A O 1
ATOM 827 N N . TYR A 1 108 ? -11.710 2.606 -4.831 1.00 95.75 108 TYR A N 1
ATOM 828 C CA . TYR A 1 108 ? -12.162 3.776 -4.057 1.00 95.75 108 TYR A CA 1
ATOM 829 C C . TYR A 1 108 ? -12.141 3.560 -2.536 1.00 95.75 108 TYR A C 1
ATOM 831 O O . TYR A 1 108 ? -12.213 4.534 -1.794 1.00 95.75 108 TYR A O 1
ATOM 839 N N . PHE A 1 109 ? -12.026 2.310 -2.072 1.00 94.25 109 PHE A N 1
ATOM 840 C CA . PHE A 1 109 ? -11.765 1.985 -0.672 1.00 94.25 109 PHE A CA 1
ATOM 841 C C . PHE A 1 109 ? -10.480 2.658 -0.179 1.00 94.25 109 PHE A C 1
ATOM 843 O O . PHE A 1 109 ? -10.502 3.316 0.854 1.00 94.25 109 PHE A O 1
ATOM 850 N N . VAL A 1 110 ? -9.388 2.531 -0.943 1.00 94.75 110 VAL A N 1
ATOM 851 C CA . VAL A 1 110 ? -8.082 3.151 -0.654 1.00 94.75 110 VAL A CA 1
ATOM 852 C C . VAL A 1 110 ? -8.032 4.580 -1.187 1.00 94.75 110 VAL A C 1
ATOM 854 O O . VAL A 1 110 ? -7.568 5.497 -0.525 1.00 94.75 110 VAL A O 1
ATOM 857 N N . PHE A 1 111 ? -8.520 4.787 -2.405 1.00 94.81 111 PHE A N 1
ATOM 858 C CA . PHE A 1 111 ? -8.451 6.05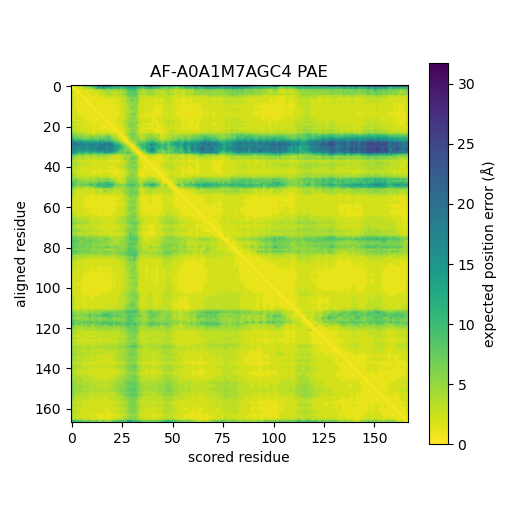8 -3.116 1.00 94.81 111 PHE A CA 1
ATOM 859 C C . PHE A 1 111 ? -9.743 6.862 -2.937 1.00 94.81 111 PHE A C 1
ATOM 861 O O . PHE A 1 111 ? -10.429 7.209 -3.904 1.00 94.81 111 PHE A O 1
ATOM 868 N N . HIS A 1 112 ? -10.098 7.124 -1.681 1.00 89.81 112 HIS A N 1
ATOM 869 C CA . HIS A 1 112 ? -11.304 7.866 -1.324 1.00 89.81 112 HIS A CA 1
ATOM 870 C C . HIS A 1 112 ? -11.167 9.368 -1.640 1.00 89.81 112 HIS A C 1
ATOM 872 O O . HIS A 1 112 ? -10.072 9.894 -1.839 1.00 89.81 112 HIS A O 1
ATOM 878 N N . GLU A 1 113 ? -12.295 10.083 -1.694 1.00 85.56 113 GLU A N 1
ATOM 879 C CA . GLU A 1 113 ? -12.355 11.490 -2.132 1.00 85.56 113 GLU A CA 1
ATOM 880 C C . GLU A 1 113 ? -11.500 12.435 -1.275 1.00 85.56 113 GLU A C 1
ATOM 882 O O . GLU A 1 113 ? -10.878 13.350 -1.802 1.00 85.56 113 GLU A O 1
ATOM 887 N N . ASN A 1 114 ? -11.411 12.170 0.030 1.00 82.44 114 ASN A N 1
ATOM 888 C CA . ASN A 1 114 ? -10.605 12.963 0.965 1.00 82.44 114 ASN A CA 1
ATOM 889 C C . ASN A 1 114 ? -9.126 12.533 1.029 1.00 82.44 114 ASN A C 1
ATOM 891 O O . ASN A 1 114 ? -8.337 13.181 1.714 1.00 82.44 114 ASN A O 1
ATOM 895 N N . GLY A 1 115 ? -8.749 11.448 0.348 1.00 82.06 115 GLY A N 1
ATOM 896 C CA . GLY A 1 115 ? -7.386 10.922 0.330 1.00 82.06 115 GLY A CA 1
ATOM 897 C C . GLY A 1 115 ? -6.508 11.656 -0.682 1.00 82.06 115 GLY A C 1
ATOM 898 O O . GLY A 1 115 ? -7.005 12.307 -1.608 1.00 82.06 115 GLY A O 1
ATOM 899 N N . TYR A 1 116 ? -5.187 11.538 -0.531 1.00 81.12 116 TYR A N 1
ATOM 900 C CA . TYR A 1 116 ? -4.201 12.054 -1.496 1.00 81.12 116 TYR A CA 1
ATOM 901 C C . TYR A 1 116 ? -4.404 13.537 -1.848 1.00 81.12 116 TYR A C 1
ATOM 903 O O . TYR A 1 116 ? -4.494 13.908 -3.021 1.00 81.12 116 TYR A O 1
ATOM 911 N N . HIS A 1 117 ? -4.552 14.395 -0.836 1.00 84.38 117 HIS A N 1
ATOM 912 C CA . HIS A 1 117 ? -4.835 15.827 -1.011 1.00 84.38 117 HIS A CA 1
ATOM 913 C C . HIS A 1 117 ? -6.062 16.119 -1.903 1.00 84.38 117 HIS A C 1
ATOM 915 O O . HIS A 1 117 ? -6.065 17.076 -2.677 1.00 84.38 117 HIS A O 1
ATOM 921 N N . GLY A 1 118 ? -7.102 15.282 -1.816 1.00 85.19 118 GLY A N 1
ATOM 922 C CA . GLY A 1 118 ? -8.336 15.434 -2.591 1.00 85.19 118 GLY A CA 1
ATOM 923 C C . GLY A 1 118 ? -8.289 14.817 -3.992 1.00 85.19 118 GLY A C 1
ATOM 924 O O . GLY A 1 118 ? -9.202 15.028 -4.789 1.00 85.19 118 GLY A O 1
ATOM 925 N N . THR A 1 119 ? -7.225 14.080 -4.332 1.00 86.62 119 THR A N 1
ATOM 926 C CA . THR A 1 119 ? -7.032 13.504 -5.675 1.00 86.62 119 THR A CA 1
ATOM 927 C C . THR A 1 119 ? -7.266 11.996 -5.747 1.00 86.62 119 THR A C 1
ATOM 929 O O . THR A 1 119 ? -7.178 11.432 -6.838 1.00 86.62 119 THR A O 1
ATOM 932 N N . GLY A 1 120 ? -7.630 11.342 -4.633 1.00 90.31 120 GLY A N 1
ATOM 933 C CA . GLY A 1 120 ? -7.825 9.888 -4.568 1.00 90.31 120 GLY A CA 1
ATOM 934 C C . GLY A 1 120 ? -8.735 9.355 -5.676 1.00 90.31 120 GLY A C 1
ATOM 935 O O . GLY A 1 120 ? -8.316 8.521 -6.477 1.00 90.31 120 GLY A O 1
ATOM 936 N N . LYS A 1 121 ? -9.937 9.919 -5.832 1.00 91.81 121 LYS A N 1
ATOM 937 C CA . LYS A 1 121 ? -10.874 9.499 -6.888 1.00 91.81 121 LYS A CA 1
ATOM 938 C C . LYS A 1 121 ? -10.243 9.517 -8.290 1.00 91.81 121 LYS A C 1
ATOM 940 O O . LYS A 1 121 ? -10.390 8.552 -9.035 1.00 91.81 121 LYS A O 1
ATOM 945 N N . SER A 1 122 ? -9.499 10.572 -8.621 1.00 93.44 122 SER A N 1
ATOM 946 C CA . SER A 1 122 ? -8.811 10.700 -9.911 1.00 93.44 122 SER A CA 1
ATOM 947 C C . SER A 1 122 ? -7.726 9.635 -10.100 1.00 93.44 122 SER A C 1
ATOM 949 O O . SER A 1 122 ? -7.551 9.136 -11.208 1.00 93.44 122 SER A O 1
ATOM 951 N N . ILE A 1 123 ? -7.015 9.253 -9.031 1.00 95.25 123 ILE A N 1
ATOM 952 C CA . ILE A 1 123 ? -6.033 8.157 -9.067 1.00 95.25 123 ILE A CA 1
ATOM 953 C C . ILE A 1 123 ? -6.737 6.832 -9.385 1.00 95.25 123 ILE A C 1
ATOM 955 O O . ILE A 1 123 ? -6.323 6.132 -10.310 1.00 95.25 123 ILE A O 1
ATOM 959 N N . ALA A 1 124 ? -7.832 6.514 -8.684 1.00 95.31 124 ALA A N 1
ATOM 960 C CA . ALA A 1 124 ? -8.610 5.304 -8.951 1.00 95.31 124 ALA A CA 1
ATOM 961 C C . ALA A 1 124 ? -9.165 5.266 -10.381 1.00 95.31 124 ALA A C 1
ATOM 963 O O . ALA A 1 124 ? -9.089 4.222 -11.031 1.00 95.31 124 ALA A O 1
ATOM 964 N N . ASP A 1 125 ? -9.691 6.385 -10.883 1.00 96.31 125 ASP A N 1
ATOM 965 C CA . ASP A 1 125 ? -10.222 6.492 -12.245 1.00 96.31 125 ASP A CA 1
ATOM 966 C C . ASP A 1 125 ? -9.125 6.256 -13.292 1.00 96.31 125 ASP A C 1
ATOM 968 O O . ASP A 1 125 ? -9.307 5.467 -14.223 1.00 96.31 125 ASP A O 1
ATOM 972 N N . ASN A 1 126 ? -7.961 6.885 -13.125 1.00 96.69 126 ASN A N 1
ATOM 973 C CA . ASN A 1 126 ? -6.824 6.706 -14.027 1.00 96.69 126 ASN A CA 1
ATOM 974 C C . ASN A 1 126 ? -6.350 5.248 -14.039 1.00 96.69 126 ASN A C 1
ATOM 976 O O . ASN A 1 126 ? -6.179 4.656 -15.107 1.00 96.69 126 ASN A O 1
ATOM 980 N N . PHE A 1 127 ? -6.201 4.633 -12.865 1.00 97.56 127 PHE A N 1
ATOM 981 C CA . PHE A 1 127 ? -5.712 3.260 -12.767 1.00 97.56 127 PHE A CA 1
ATOM 982 C C . PHE A 1 127 ? -6.732 2.259 -13.329 1.00 97.56 127 PHE A C 1
ATOM 984 O O . PHE A 1 127 ? -6.348 1.349 -14.062 1.00 97.56 127 PHE A O 1
ATOM 991 N N . LYS A 1 128 ? -8.038 2.467 -13.113 1.00 96.19 128 LYS A N 1
ATOM 992 C CA . LYS A 1 128 ? -9.096 1.667 -13.763 1.00 96.19 128 LYS A CA 1
ATOM 993 C C . LYS A 1 128 ? -9.043 1.754 -15.294 1.00 96.19 128 LYS A C 1
ATOM 995 O O . LYS A 1 128 ? -9.379 0.785 -15.969 1.00 96.19 128 LYS A O 1
ATOM 1000 N N . ASN A 1 129 ? -8.572 2.877 -15.839 1.00 96.69 129 ASN A N 1
ATOM 1001 C CA . ASN A 1 129 ? -8.372 3.092 -17.275 1.00 96.69 129 ASN A CA 1
ATOM 1002 C C . ASN A 1 129 ? -6.989 2.644 -17.790 1.00 96.69 129 ASN A C 1
ATOM 1004 O O . ASN A 1 129 ? -6.624 2.952 -18.926 1.00 96.69 129 ASN A O 1
ATOM 1008 N N . GLY A 1 130 ? -6.202 1.926 -16.982 1.00 95.69 130 GLY A N 1
ATOM 1009 C CA . GLY A 1 130 ? -4.880 1.432 -17.375 1.00 95.69 130 GLY A CA 1
ATOM 1010 C C . GLY A 1 130 ? -3.773 2.491 -17.370 1.00 95.69 130 GLY A C 1
ATOM 1011 O O . GLY A 1 130 ? -2.687 2.242 -17.892 1.00 95.69 130 GLY A O 1
ATOM 1012 N N . GLN A 1 131 ? -4.033 3.674 -16.809 1.00 96.88 131 GLN A N 1
ATOM 1013 C CA . GLN A 1 131 ? -3.080 4.779 -16.722 1.00 96.88 131 GLN A CA 1
ATOM 1014 C C . GLN A 1 131 ? -2.385 4.753 -15.362 1.00 96.88 131 GLN A C 1
ATOM 1016 O O . GLN A 1 131 ? -2.777 5.449 -14.427 1.00 96.88 131 GLN A O 1
ATOM 1021 N N . TYR A 1 132 ? -1.362 3.912 -15.250 1.00 96.69 132 TYR A N 1
ATOM 1022 C CA . TYR A 1 132 ? -0.660 3.670 -13.995 1.00 96.69 132 TYR A CA 1
ATOM 1023 C C . TYR A 1 132 ? 0.553 4.588 -13.804 1.00 96.69 132 TYR A C 1
ATOM 1025 O O . TYR A 1 132 ? 1.206 4.991 -14.765 1.00 96.69 132 TYR A O 1
ATOM 1033 N N . PHE A 1 133 ? 0.908 4.846 -12.547 1.00 97.00 133 PHE A N 1
ATOM 1034 C CA . PHE A 1 133 ? 2.215 5.383 -12.158 1.00 97.00 133 PHE A CA 1
ATOM 1035 C C . PHE A 1 133 ? 2.819 4.526 -11.040 1.00 97.00 133 PHE A C 1
ATOM 1037 O O . PHE A 1 133 ? 2.144 3.656 -10.500 1.00 97.00 133 PHE A O 1
ATOM 1044 N N . GLY A 1 134 ? 4.112 4.697 -10.744 1.00 96.94 134 GLY A N 1
ATOM 1045 C CA . GLY A 1 134 ? 4.836 3.891 -9.744 1.00 96.94 134 GLY A CA 1
ATOM 1046 C C . GLY A 1 134 ? 5.200 2.466 -10.190 1.00 96.94 134 GLY A C 1
ATOM 1047 O O . GLY A 1 134 ? 6.151 1.879 -9.676 1.00 96.94 134 GLY A O 1
ATOM 1048 N N . VAL A 1 135 ? 4.525 1.927 -11.212 1.00 98.06 135 VAL A N 1
ATOM 1049 C CA . VAL A 1 135 ? 4.796 0.595 -11.786 1.00 98.06 135 VAL A CA 1
ATOM 1050 C C . VAL A 1 135 ? 6.238 0.413 -12.275 1.00 98.06 135 VAL A C 1
ATOM 1052 O O . VAL A 1 135 ? 6.804 -0.647 -12.001 1.00 98.06 135 VAL A O 1
ATOM 1055 N N . PRO A 1 136 ? 6.900 1.392 -12.931 1.00 97.62 136 PRO A N 1
ATOM 1056 C CA . PRO A 1 136 ? 8.277 1.178 -13.366 1.00 97.62 136 PRO A CA 1
ATOM 1057 C C . PRO A 1 136 ? 9.248 0.968 -12.188 1.00 97.62 136 PRO A C 1
ATOM 1059 O O . PRO A 1 136 ? 10.261 0.295 -12.354 1.00 97.62 136 PRO A O 1
ATOM 1062 N N . MET A 1 137 ? 8.935 1.472 -10.988 1.00 97.44 137 MET A N 1
ATOM 1063 C CA . MET A 1 137 ? 9.736 1.252 -9.779 1.00 97.44 137 MET A CA 1
ATOM 1064 C C . MET A 1 137 ? 9.481 -0.148 -9.205 1.00 97.44 137 MET A C 1
ATOM 1066 O O . MET A 1 137 ? 10.433 -0.865 -8.907 1.00 97.44 137 MET A O 1
ATOM 1070 N N . LEU A 1 138 ? 8.216 -0.594 -9.147 1.00 98.31 138 LEU A N 1
ATOM 1071 C CA . LEU A 1 138 ? 7.873 -1.990 -8.818 1.00 98.31 138 LEU A CA 1
ATOM 1072 C C . LEU A 1 138 ? 8.587 -2.979 -9.756 1.00 98.31 138 LEU A C 1
ATOM 1074 O O . LEU A 1 138 ? 9.061 -4.031 -9.323 1.00 98.31 138 LEU A O 1
ATOM 1078 N N . GLN A 1 139 ? 8.716 -2.609 -11.030 1.00 98.06 139 GLN A N 1
ATOM 1079 C CA . GLN A 1 139 ? 9.410 -3.378 -12.056 1.00 98.06 139 GLN A CA 1
ATOM 1080 C C . GLN A 1 139 ? 10.908 -3.508 -11.825 1.00 98.06 139 GLN A C 1
ATOM 1082 O O . GLN A 1 139 ? 11.444 -4.602 -11.999 1.00 98.06 139 GLN A O 1
ATOM 1087 N N . VAL A 1 140 ? 11.584 -2.440 -11.396 1.00 96.94 140 VAL A N 1
ATOM 1088 C CA . VAL A 1 140 ? 13.016 -2.496 -11.051 1.00 96.94 140 VAL A CA 1
ATOM 1089 C C . VAL A 1 140 ? 13.284 -3.549 -9.974 1.00 96.94 140 VAL A C 1
ATOM 1091 O O . VAL A 1 140 ? 14.297 -4.241 -10.035 1.00 96.94 140 VAL A O 1
ATOM 1094 N N . TYR A 1 141 ? 12.355 -3.723 -9.035 1.00 97.19 141 TYR A N 1
ATOM 1095 C CA . TYR A 1 141 ? 12.487 -4.684 -7.938 1.00 97.19 141 TYR A CA 1
ATOM 1096 C C . TYR A 1 141 ? 11.819 -6.039 -8.205 1.00 97.19 141 TYR A C 1
ATOM 1098 O O . TYR A 1 141 ? 11.720 -6.870 -7.299 1.00 97.19 141 TYR A O 1
ATOM 1106 N N . GLY A 1 142 ? 11.370 -6.284 -9.441 1.00 97.94 142 GLY A N 1
ATOM 1107 C CA . GLY A 1 142 ? 10.773 -7.554 -9.850 1.00 97.94 142 GLY A CA 1
ATOM 1108 C C . GLY A 1 142 ? 9.442 -7.866 -9.164 1.00 97.94 142 GLY A C 1
ATOM 1109 O O . GLY A 1 142 ? 9.108 -9.034 -8.990 1.00 97.94 142 GLY A O 1
ATOM 1110 N N . MET A 1 143 ? 8.705 -6.845 -8.721 1.00 98.56 143 MET A N 1
ATOM 1111 C CA . MET A 1 143 ? 7.424 -7.016 -8.027 1.00 98.56 143 MET A CA 1
ATOM 1112 C C . MET A 1 143 ? 6.242 -7.124 -8.995 1.00 98.56 143 MET A C 1
ATOM 1114 O O . MET A 1 143 ? 5.283 -7.826 -8.708 1.00 98.56 143 MET A O 1
ATOM 1118 N N . SER A 1 144 ? 6.317 -6.456 -10.143 1.00 98.56 144 SER A N 1
ATOM 1119 C CA . SER A 1 144 ? 5.333 -6.455 -11.237 1.00 98.56 144 SER A CA 1
ATOM 1120 C C . SER A 1 144 ? 6.009 -5.864 -12.475 1.00 98.56 144 SER A C 1
ATOM 1122 O O . SER A 1 144 ? 7.090 -5.307 -12.352 1.00 98.56 144 SER A O 1
ATOM 1124 N N . ALA A 1 145 ? 5.409 -5.919 -13.660 1.00 98.44 145 ALA A N 1
ATOM 1125 C CA . ALA A 1 145 ? 5.905 -5.174 -14.818 1.00 98.44 145 ALA A CA 1
ATOM 1126 C C . ALA A 1 145 ? 4.841 -4.267 -15.423 1.00 98.44 145 ALA A C 1
ATOM 1128 O O . ALA A 1 145 ? 3.642 -4.525 -15.311 1.00 98.44 145 ALA A O 1
ATOM 1129 N N . GLU A 1 146 ? 5.281 -3.218 -16.119 1.00 97.62 146 GLU A N 1
ATOM 1130 C CA . GLU A 1 146 ? 4.373 -2.501 -17.005 1.00 97.62 146 GLU A CA 1
ATOM 1131 C C . GLU A 1 146 ? 3.819 -3.465 -18.066 1.00 97.62 146 GLU A C 1
ATOM 1133 O O . GLU A 1 146 ? 4.578 -4.299 -18.574 1.00 97.62 146 GLU A O 1
ATOM 1138 N N . PRO A 1 147 ? 2.534 -3.357 -18.461 1.00 96.75 147 PRO A N 1
ATOM 1139 C CA . PRO A 1 147 ? 1.923 -4.322 -19.376 1.00 96.75 147 PRO A CA 1
ATOM 1140 C C . PRO A 1 147 ? 2.705 -4.533 -20.679 1.00 96.75 147 PRO A C 1
ATOM 1142 O O . PRO A 1 147 ? 2.849 -5.659 -21.148 1.00 96.75 147 PRO A O 1
ATOM 1145 N N . HIS A 1 148 ? 3.283 -3.463 -21.233 1.00 96.69 148 HIS A N 1
ATOM 1146 C CA . HIS A 1 148 ? 4.074 -3.523 -22.464 1.00 96.69 148 HIS A CA 1
ATOM 1147 C C . HIS A 1 148 ? 5.479 -4.140 -22.280 1.00 96.69 148 HIS A C 1
ATOM 1149 O O . HIS A 1 148 ? 6.134 -4.464 -23.269 1.00 96.69 148 HIS A O 1
ATOM 1155 N N . GLN A 1 149 ? 5.950 -4.314 -21.039 1.00 97.38 149 GLN A N 1
ATOM 1156 C CA . GLN A 1 149 ? 7.251 -4.905 -20.697 1.00 97.38 149 GLN A CA 1
ATOM 1157 C C . GLN A 1 149 ? 7.145 -6.312 -20.100 1.00 97.38 149 GLN A C 1
ATOM 1159 O O . GLN A 1 149 ? 8.144 -7.032 -20.087 1.00 97.38 149 GLN A O 1
ATOM 1164 N N . ALA A 1 150 ? 5.962 -6.712 -19.626 1.00 97.69 150 ALA A N 1
ATOM 1165 C CA . ALA A 1 150 ? 5.716 -7.953 -18.891 1.00 97.69 150 ALA A CA 1
ATOM 1166 C C . ALA A 1 150 ? 6.322 -9.194 -19.564 1.00 97.69 150 ALA A C 1
ATOM 1168 O O . ALA A 1 150 ? 7.121 -9.910 -18.958 1.00 97.69 150 ALA A O 1
ATOM 1169 N N . GLN A 1 151 ? 6.051 -9.386 -20.860 1.00 97.44 151 GLN A N 1
ATOM 1170 C CA . GLN A 1 151 ? 6.597 -10.512 -21.623 1.00 97.44 151 GLN A CA 1
ATOM 1171 C C . GLN A 1 151 ? 8.131 -10.484 -21.691 1.00 97.44 151 GLN A C 1
ATOM 1173 O O . GLN A 1 151 ? 8.779 -11.513 -21.512 1.00 97.44 151 GLN A O 1
ATOM 1178 N N . ARG A 1 152 ? 8.723 -9.308 -21.934 1.00 98.00 152 ARG A N 1
ATOM 1179 C CA . ARG A 1 152 ? 10.180 -9.147 -22.056 1.00 98.00 152 ARG A CA 1
ATOM 1180 C C . ARG A 1 152 ? 10.890 -9.428 -20.734 1.00 98.00 152 ARG A C 1
ATOM 1182 O O . ARG A 1 152 ? 11.989 -9.970 -20.738 1.00 98.00 152 ARG A O 1
ATOM 1189 N N . LEU A 1 153 ? 10.277 -9.033 -19.622 1.00 97.44 153 LEU A N 1
ATOM 1190 C CA . LEU A 1 153 ? 10.846 -9.173 -18.283 1.00 97.44 153 LEU A CA 1
ATOM 1191 C C . LEU A 1 153 ? 10.490 -10.499 -17.607 1.00 97.44 153 LEU A C 1
ATOM 1193 O O . LEU A 1 153 ? 11.019 -10.775 -16.537 1.00 97.44 153 LEU A O 1
ATOM 1197 N N . SER A 1 154 ? 9.633 -11.323 -18.224 1.00 97.81 154 SER A N 1
ATOM 1198 C CA . SER A 1 154 ? 9.092 -12.544 -17.609 1.00 97.81 154 SER A CA 1
ATOM 1199 C C . SER A 1 154 ? 8.473 -12.273 -16.229 1.00 97.81 154 SER A C 1
ATOM 1201 O O . SER A 1 154 ? 8.658 -13.036 -15.285 1.00 97.81 154 SER A O 1
ATOM 1203 N N . LEU A 1 155 ? 7.749 -11.158 -16.127 1.00 98.12 155 LEU A N 1
ATOM 1204 C CA . LEU A 1 155 ? 7.021 -10.718 -14.939 1.00 98.12 155 LEU A CA 1
ATOM 1205 C C . LEU A 1 155 ? 5.533 -10.567 -15.289 1.00 98.12 155 LEU A C 1
ATOM 1207 O O . LEU A 1 155 ? 5.214 -10.289 -16.448 1.00 98.12 155 LEU A O 1
ATOM 1211 N N . PRO A 1 156 ? 4.620 -10.720 -14.318 1.00 98.44 156 PRO A N 1
ATOM 1212 C CA . PRO A 1 156 ? 3.204 -10.464 -14.531 1.00 98.44 156 PRO A CA 1
ATOM 1213 C C . PRO A 1 156 ? 2.956 -8.999 -14.912 1.00 98.44 156 PRO A C 1
ATOM 1215 O O . PRO A 1 156 ? 3.681 -8.089 -14.497 1.00 98.44 156 PRO A O 1
ATOM 1218 N N . ALA A 1 157 ? 1.934 -8.783 -15.739 1.00 98.44 157 ALA A N 1
ATOM 1219 C CA . ALA A 1 157 ? 1.512 -7.450 -16.145 1.00 98.44 157 ALA A CA 1
ATOM 1220 C C . ALA A 1 157 ? 0.702 -6.795 -15.020 1.00 98.44 157 ALA A C 1
ATOM 1222 O O . ALA A 1 157 ? -0.287 -7.360 -14.554 1.00 98.44 157 ALA A O 1
ATOM 1223 N N . PHE A 1 158 ? 1.088 -5.582 -14.625 1.00 98.69 158 PHE A N 1
ATOM 1224 C CA . PHE A 1 158 ? 0.371 -4.807 -13.615 1.00 98.69 158 PHE A CA 1
ATOM 1225 C C . PHE A 1 158 ? -1.124 -4.686 -13.983 1.00 98.69 158 PHE A C 1
ATOM 1227 O O . PHE A 1 158 ? -1.430 -4.397 -15.148 1.00 98.69 158 PHE A O 1
ATOM 1234 N N . PRO A 1 159 ? -2.064 -4.882 -13.033 1.00 98.38 159 PRO A N 1
ATOM 1235 C CA . PRO A 1 159 ? -1.888 -4.903 -11.570 1.00 98.38 159 PRO A CA 1
ATOM 1236 C C . PRO A 1 159 ? -1.527 -6.254 -10.931 1.00 98.38 159 PRO A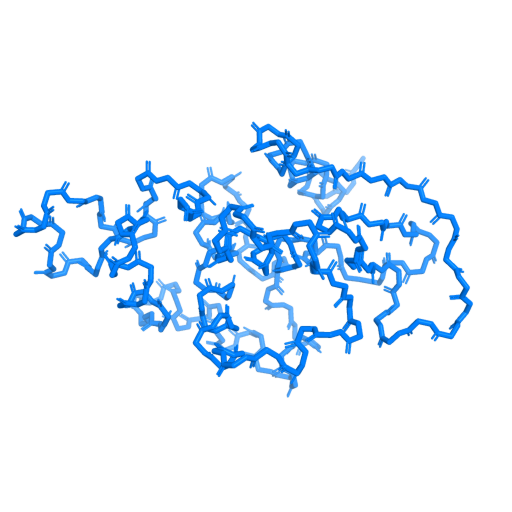 C 1
ATOM 1238 O O . P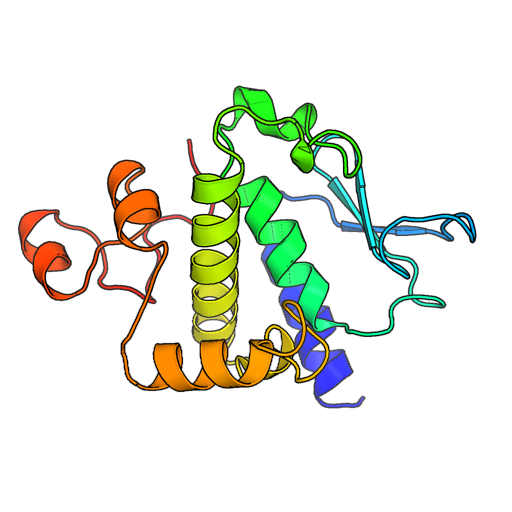RO A 1 159 ? -1.550 -6.363 -9.708 1.00 98.38 159 PRO A O 1
ATOM 1241 N N . GLU A 1 160 ? -1.209 -7.294 -11.702 1.00 98.56 160 GLU A N 1
ATOM 1242 C CA . GLU A 1 160 ? -0.790 -8.572 -11.121 1.00 98.56 160 GLU A CA 1
ATOM 1243 C C . GLU A 1 160 ? 0.647 -8.491 -10.571 1.00 98.56 160 GLU A C 1
ATOM 1245 O O . GLU A 1 160 ? 1.567 -8.048 -11.256 1.00 98.56 160 GLU A O 1
ATOM 1250 N N . MET A 1 161 ? 0.839 -8.939 -9.326 1.00 98.62 161 MET A N 1
ATOM 1251 C CA . MET A 1 161 ? 2.118 -8.872 -8.612 1.00 98.62 161 MET A CA 1
ATOM 1252 C C . MET A 1 161 ? 2.807 -10.242 -8.593 1.00 98.62 161 MET A C 1
ATOM 1254 O O . MET A 1 161 ? 2.210 -11.236 -8.188 1.00 98.62 161 MET A O 1
ATOM 1258 N N . ALA A 1 162 ? 4.089 -10.292 -8.962 1.00 98.50 162 ALA A N 1
ATOM 1259 C CA . ALA A 1 162 ? 4.939 -11.482 -8.825 1.00 98.50 162 ALA A CA 1
ATOM 1260 C C . ALA A 1 162 ? 5.251 -11.783 -7.357 1.00 98.50 162 ALA A C 1
ATOM 1262 O O . ALA A 1 162 ? 5.367 -12.936 -6.946 1.00 98.50 162 ALA A O 1
ATOM 1263 N N . LYS A 1 163 ? 5.422 -10.715 -6.576 1.00 98.44 163 LYS A N 1
ATOM 1264 C CA . LYS A 1 163 ? 5.662 -10.744 -5.139 1.00 98.44 163 LYS A CA 1
ATOM 1265 C C . LYS A 1 163 ? 5.145 -9.460 -4.514 1.00 98.44 163 LYS A C 1
ATOM 1267 O O . LYS A 1 163 ? 5.166 -8.397 -5.132 1.00 98.44 163 LYS A O 1
ATOM 1272 N N . TRP A 1 164 ? 4.721 -9.571 -3.266 1.00 98.62 164 TRP A N 1
ATOM 1273 C CA . TRP A 1 164 ? 4.106 -8.471 -2.530 1.00 98.62 164 TRP A CA 1
ATOM 1274 C C . TRP A 1 164 ? 5.070 -7.740 -1.603 1.00 98.62 164 TRP A C 1
ATOM 1276 O O . TRP A 1 164 ? 4.710 -6.689 -1.099 1.00 98.62 164 TRP A O 1
ATOM 1286 N N . LEU A 1 165 ? 6.284 -8.252 -1.404 1.00 98.44 165 LEU A N 1
ATOM 1287 C CA . LEU A 1 165 ? 7.333 -7.605 -0.621 1.00 98.44 165 LEU A CA 1
ATOM 1288 C C . LEU A 1 165 ? 8.591 -7.450 -1.478 1.00 98.44 165 LEU A C 1
ATOM 1290 O O . LEU A 1 165 ? 8.959 -8.371 -2.210 1.00 98.44 165 LEU A O 1
ATOM 1294 N N . ARG A 1 166 ? 9.247 -6.293 -1.391 1.00 97.06 166 ARG A N 1
ATOM 1295 C CA . ARG A 1 166 ? 10.558 -6.048 -2.003 1.00 97.06 166 ARG A CA 1
ATOM 1296 C C . ARG A 1 166 ? 11.649 -6.765 -1.217 1.00 97.06 166 ARG A C 1
ATOM 1298 O O . ARG A 1 166 ? 11.714 -6.563 -0.016 1.00 97.06 166 ARG A O 1
ATOM 1305 N N . ASP A 1 167 ? 12.512 -7.533 -1.874 1.00 91.25 167 ASP A N 1
ATOM 1306 C CA . ASP A 1 167 ? 13.620 -8.253 -1.214 1.00 91.25 167 ASP A CA 1
ATOM 1307 C C . ASP A 1 167 ? 14.543 -7.335 -0.393 1.00 91.25 167 ASP A C 1
ATOM 1309 O O . ASP A 1 167 ? 14.769 -6.169 -0.797 1.00 91.25 167 ASP A O 1
#

Secondary structure (DSSP, 8-state):
--HHHHHHHHHHHHHHHTT--EEE-PPPTT-SSSSEEEETTEEEE-TTT---TTHHHHHHHHHHTS-TTTGGG-BTTTGGG-TTHHHHHHHHHHHHHHHHHHHT--GGGTS-TTSGGGTHHHHHHHHHTT--SSHHHHHHTTS-B-TTTHHHHT-PBTTS-S-SS--

Radius of gyration: 15.15 Å; Cα contacts (8 Å, |Δi|>4): 273; chains: 1; bounding box: 38×29×44 Å

Mean predicted aligned error: 3.75 Å

Solvent-accessible surface area (backbone atoms only — not comparable to full-atom values): 8977 Å² total; per-residue (Å²): 132,54,71,66,58,53,48,37,54,50,50,53,52,52,44,43,73,75,71,40,53,75,46,81,46,88,67,70,93,86,50,96,46,66,26,51,45,42,50,59,40,24,41,41,30,13,82,92,48,44,79,58,70,25,48,58,44,39,58,49,14,54,42,26,62,34,42,60,93,49,22,57,73,37,28,64,86,47,51,86,71,42,95,56,36,73,61,40,50,34,26,8,53,39,44,28,47,22,49,20,62,77,70,73,38,67,46,53,56,51,22,28,60,83,31,75,93,58,41,12,45,59,52,38,52,35,44,75,71,72,55,74,61,31,40,73,60,34,31,76,64,62,24,20,17,46,64,94,43,7,78,84,69,76,36,41,40,55,65,43,62,71,41,81,60,34,102

Sequence (167 aa):
MTQESVYFDTAVNFIRSLGISVTFNTLPPDTFLPGILISNGELIVDRALFAYPGDILHEAGHIAVVPANERSTLHNDNIAGREHREAEEMMAIAWSYAACVHLGIDPYFVFHENGYHGTGKSIADNFKNGQYFGVPMLQVYGMSAEPHQAQRLSLPAFPEMAKWLRD

Nearest PDB structures (foldseek):
  7rpv-assembly1_A  TM=3.500E-01  e=7.392E-01  Homo sapiens

pLDDT: mean 92.82, std 8.41, range [56.78, 98.81]